Protein AF-A0A7V4T8C9-F1 (afdb_monomer)

Foldseek 3Di:
DQFEKEWEWEDEPFKIKIWIATPVRHTPDIDIDGCVPVRVVVVVVRVVVVCVRVNDGHYDYDYYYPCRVVVCVVPVPD

Sequence (78 aa):
MENTYSAGVDIGSTTAKVVICDADSKMLFERYRRHQAKTVETVQEILQEALDELGNIPVELTVTGSAGMGLAETYNLP

pLDDT: mean 86.97, std 13.96, range [46.19, 98.38]

Secondary structure (DSSP, 8-state):
---PEEEEEEE-SSEEEEEEE-TT--EEEEEEEE-TT-HHHHHHHHHHHHHHHH-S--EEEEEESTTHHHHHHHHT--

Nearest PDB structures (foldseek):
  3t69-assembly1_B  TM=6.855E-01  e=1.014E-03  Sinorhizobium meliloti 1021
  7t1g-assembly1_A  TM=6.976E-01  e=1.815E-03  Saccharomyces cerevisiae S288C
  3htv-assembly1_A-2  TM=6.463E-01  e=2.066E-03  Escherichia coli K-12
  5azi-assembly1_A  TM=5.083E-01  e=8.034E-03  Trypanosoma brucei gambiense
  2f9t-assembly1_A  TM=5.065E-01  e=4.208E-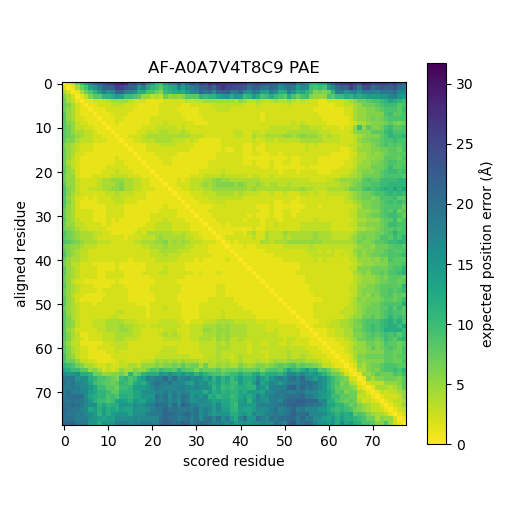03  Pseudomonas aeruginosa PAO1

Structure (mmCIF, N/CA/C/O backbone):
data_AF-A0A7V4T8C9-F1
#
_entry.id   AF-A0A7V4T8C9-F1
#
loop_
_atom_site.group_PDB
_atom_site.id
_atom_site.type_symbol
_atom_site.label_atom_id
_atom_site.label_alt_id
_atom_site.label_comp_id
_atom_site.label_asym_id
_atom_site.label_entity_id
_atom_site.label_seq_id
_atom_site.pdbx_PDB_ins_code
_atom_site.Cartn_x
_atom_site.Cartn_y
_atom_site.Cartn_z
_atom_site.occupancy
_atom_site.B_iso_or_equiv
_atom_site.auth_seq_id
_atom_site.auth_comp_id
_atom_site.auth_asym_id
_atom_site.auth_atom_id
_atom_site.pdbx_PDB_model_num
ATOM 1 N N . MET A 1 1 ? -8.775 2.802 23.540 1.00 49.06 1 MET A N 1
ATOM 2 C CA . MET A 1 1 ? -7.802 2.040 22.739 1.00 49.06 1 MET A CA 1
ATOM 3 C C . MET A 1 1 ? -8.092 2.434 21.312 1.00 49.06 1 MET A C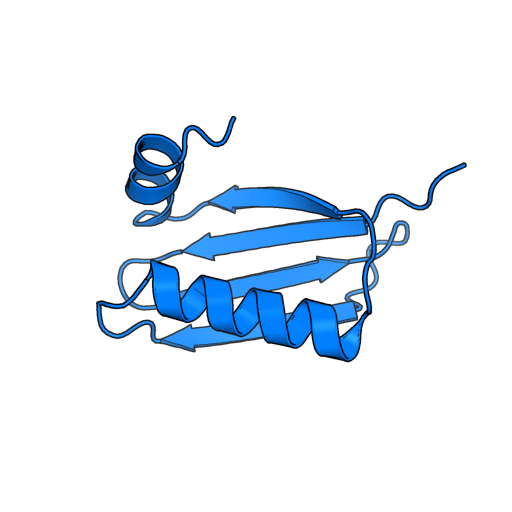 1
ATOM 5 O O . MET A 1 1 ? -9.232 2.270 20.900 1.00 49.06 1 MET A O 1
ATOM 9 N N . GLU A 1 2 ? -7.163 3.108 20.641 1.00 57.62 2 GLU A N 1
ATOM 10 C CA . GLU A 1 2 ? -7.326 3.359 19.208 1.00 57.62 2 GLU A CA 1
ATOM 11 C C . GLU A 1 2 ? -7.270 2.000 18.508 1.00 57.62 2 GLU A C 1
ATOM 13 O O . GLU A 1 2 ? -6.383 1.197 18.796 1.00 57.62 2 GLU A O 1
ATOM 18 N N . ASN A 1 3 ? -8.262 1.697 17.670 1.00 68.38 3 ASN A N 1
ATOM 19 C CA . ASN A 1 3 ? -8.194 0.514 16.823 1.00 68.38 3 ASN A CA 1
ATOM 20 C C . ASN A 1 3 ? -7.148 0.802 15.747 1.00 68.38 3 ASN A C 1
ATOM 22 O O . ASN A 1 3 ? -7.415 1.555 14.813 1.00 68.38 3 ASN A O 1
ATOM 26 N N . THR A 1 4 ? -5.957 0.237 15.909 1.00 81.12 4 THR A N 1
ATOM 27 C CA . THR A 1 4 ? -4.903 0.320 14.904 1.00 81.12 4 THR A CA 1
ATOM 28 C C . THR A 1 4 ? -5.232 -0.637 13.763 1.00 81.12 4 THR A C 1
ATOM 30 O O . THR A 1 4 ? -5.308 -1.849 13.967 1.00 81.12 4 THR A O 1
ATOM 33 N N . TYR A 1 5 ? -5.440 -0.096 12.566 1.00 94.44 5 TYR A N 1
ATOM 34 C CA . TYR A 1 5 ? -5.551 -0.883 11.341 1.00 94.44 5 TYR A CA 1
ATOM 35 C C . TYR A 1 5 ? -4.153 -1.099 10.762 1.00 94.44 5 TYR A C 1
ATOM 37 O O . TYR A 1 5 ? -3.301 -0.217 10.847 1.00 94.44 5 TYR A O 1
ATOM 45 N N . SER A 1 6 ? -3.907 -2.253 10.154 1.00 95.50 6 SER A N 1
ATOM 46 C CA . SER A 1 6 ? -2.637 -2.531 9.473 1.00 95.50 6 SER A CA 1
ATOM 47 C C . SER A 1 6 ? -2.822 -2.421 7.967 1.00 95.50 6 SER A C 1
ATOM 49 O O . SER A 1 6 ? -3.821 -2.898 7.433 1.00 95.50 6 SER A O 1
ATOM 51 N N . ALA A 1 7 ? -1.868 -1.797 7.280 1.00 95.31 7 ALA A N 1
ATOM 52 C CA . ALA A 1 7 ? -1.840 -1.687 5.829 1.00 95.31 7 ALA A CA 1
ATOM 53 C C . ALA A 1 7 ? -0.534 -2.280 5.287 1.00 95.31 7 ALA A C 1
ATOM 55 O O . ALA A 1 7 ? 0.555 -1.846 5.651 1.00 95.31 7 ALA A O 1
ATOM 56 N N . GLY A 1 8 ? -0.630 -3.270 4.404 1.00 94.81 8 GLY A N 1
ATOM 57 C CA . GLY A 1 8 ? 0.508 -3.880 3.724 1.00 94.81 8 GLY A CA 1
ATOM 58 C C . GLY A 1 8 ? 0.524 -3.511 2.247 1.00 94.81 8 GLY A C 1
ATOM 59 O O . GLY A 1 8 ? -0.482 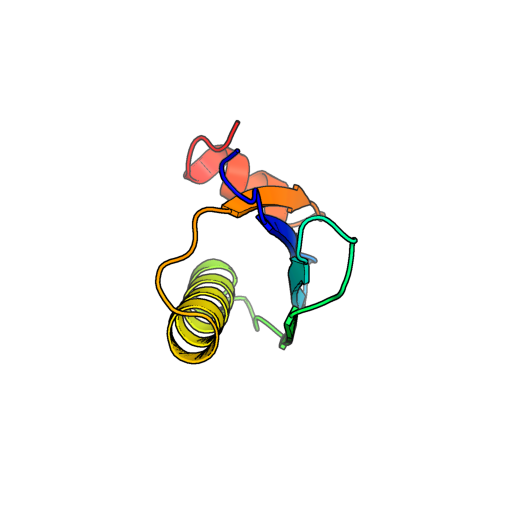-3.688 1.563 1.00 94.81 8 GLY A O 1
ATOM 60 N N . VAL A 1 9 ? 1.665 -3.044 1.744 1.00 94.31 9 VAL A N 1
ATOM 61 C CA . VAL A 1 9 ? 1.867 -2.711 0.328 1.00 94.31 9 VAL A CA 1
ATOM 62 C C . VAL A 1 9 ? 3.020 -3.541 -0.235 1.00 94.31 9 VAL A C 1
ATOM 64 O O . VAL A 1 9 ? 4.157 -3.392 0.198 1.00 94.31 9 VAL A O 1
ATOM 67 N N . ASP A 1 10 ? 2.742 -4.413 -1.204 1.00 94.06 10 ASP A N 1
ATOM 68 C CA . ASP A 1 10 ? 3.744 -5.236 -1.902 1.00 94.06 10 ASP A CA 1
ATOM 69 C C . ASP A 1 10 ? 3.908 -4.748 -3.341 1.00 94.06 10 ASP A C 1
ATOM 71 O O . ASP A 1 10 ? 2.971 -4.794 -4.146 1.00 94.06 10 ASP A O 1
ATOM 75 N N . ILE A 1 11 ? 5.107 -4.270 -3.666 1.00 92.00 11 ILE A N 1
ATOM 76 C CA . ILE A 1 11 ? 5.409 -3.640 -4.947 1.00 92.00 11 ILE A CA 1
ATOM 77 C C . ILE A 1 11 ? 6.500 -4.435 -5.662 1.00 92.00 11 ILE A C 1
ATOM 79 O O . ILE A 1 11 ? 7.700 -4.314 -5.396 1.00 92.00 11 ILE A O 1
ATOM 83 N N . GLY A 1 12 ? 6.065 -5.251 -6.618 1.00 90.19 12 GLY A N 1
ATOM 84 C CA . GLY A 1 12 ? 6.939 -5.978 -7.531 1.00 90.19 12 GLY A CA 1
ATOM 85 C C . GLY A 1 12 ? 7.311 -5.157 -8.767 1.00 90.19 12 GLY A C 1
ATOM 86 O O . GLY A 1 12 ? 6.856 -4.036 -8.954 1.00 90.19 12 GLY A O 1
ATOM 87 N N . SER A 1 13 ? 8.097 -5.751 -9.667 1.00 89.00 13 SER A N 1
ATOM 88 C CA . SER A 1 13 ? 8.510 -5.128 -10.940 1.00 89.00 13 SER A CA 1
ATOM 89 C C . SER A 1 13 ? 7.376 -4.907 -11.950 1.00 89.00 13 SER A C 1
ATOM 91 O O . SER A 1 13 ? 7.566 -4.226 -12.957 1.00 89.00 13 SER A O 1
ATOM 93 N N . THR A 1 14 ? 6.221 -5.542 -11.733 1.00 92.31 14 THR A N 1
ATOM 94 C CA . THR A 1 14 ? 5.068 -5.488 -12.648 1.00 92.31 14 THR A CA 1
ATOM 95 C C . THR A 1 14 ? 3.764 -5.094 -11.954 1.00 92.31 14 THR A C 1
ATOM 97 O O . THR A 1 14 ? 2.836 -4.617 -12.612 1.00 92.31 14 THR A O 1
ATOM 100 N N . THR A 1 15 ? 3.651 -5.317 -10.644 1.00 95.25 15 THR A N 1
ATOM 101 C CA . THR A 1 15 ? 2.381 -5.263 -9.910 1.00 95.25 15 THR A CA 1
ATOM 102 C C . THR A 1 15 ? 2.532 -4.567 -8.571 1.00 95.25 15 THR A C 1
ATOM 104 O O . THR A 1 15 ? 3.551 -4.747 -7.910 1.00 95.25 15 THR A O 1
ATOM 107 N N . ALA A 1 16 ? 1.490 -3.859 -8.156 1.00 95.19 16 ALA A N 1
ATOM 108 C CA . ALA A 1 16 ? 1.302 -3.369 -6.801 1.00 95.19 16 ALA A CA 1
ATOM 109 C C . ALA A 1 16 ? 0.128 -4.113 -6.155 1.00 95.19 16 ALA A C 1
ATOM 111 O O . ALA A 1 16 ? -0.892 -4.370 -6.806 1.00 95.19 16 ALA A O 1
ATOM 112 N N . LYS A 1 17 ? 0.284 -4.462 -4.883 1.00 96.88 17 LYS A N 1
ATOM 113 C CA . LYS A 1 17 ? -0.771 -5.016 -4.040 1.00 96.88 17 LYS A CA 1
ATOM 114 C C . LYS A 1 17 ? -0.907 -4.172 -2.790 1.00 96.88 17 LYS A C 1
ATOM 116 O O . LYS A 1 17 ? 0.111 -3.774 -2.233 1.00 96.88 17 LYS A O 1
ATOM 121 N N . VAL A 1 18 ? -2.134 -3.954 -2.343 1.00 96.38 18 VAL A N 1
ATOM 122 C CA . VAL A 1 18 ? -2.432 -3.295 -1.068 1.00 96.38 18 VAL A CA 1
ATOM 123 C C . VAL A 1 18 ? -3.453 -4.133 -0.326 1.00 96.38 18 VAL A C 1
ATOM 125 O O . VAL A 1 18 ? -4.421 -4.584 -0.934 1.00 96.38 18 VAL A O 1
ATOM 128 N N . VAL A 1 19 ? -3.233 -4.337 0.967 1.00 97.81 19 VAL A N 1
ATOM 129 C CA . VAL A 1 19 ? -4.145 -5.036 1.875 1.00 97.81 19 VAL A CA 1
ATOM 130 C C . VAL A 1 19 ? -4.301 -4.192 3.131 1.00 97.81 19 VAL A C 1
ATOM 132 O O . VAL A 1 19 ? -3.300 -3.702 3.647 1.00 97.81 19 VAL A O 1
ATOM 135 N N . ILE A 1 20 ? -5.528 -4.036 3.629 1.00 97.06 20 ILE A N 1
ATOM 136 C CA . ILE A 1 20 ? -5.807 -3.395 4.919 1.00 97.06 20 ILE A CA 1
ATOM 137 C C . ILE A 1 20 ? -6.607 -4.357 5.791 1.00 97.06 20 ILE A C 1
ATOM 139 O O . ILE A 1 20 ? -7.620 -4.902 5.344 1.00 97.06 20 ILE A O 1
ATOM 143 N N . CYS A 1 21 ? -6.164 -4.540 7.032 1.00 96.81 21 CYS A N 1
ATOM 144 C CA . CYS A 1 21 ? -6.807 -5.394 8.025 1.00 96.81 21 CYS A CA 1
ATOM 145 C C . CYS A 1 21 ? -7.144 -4.615 9.302 1.00 96.81 21 CYS A C 1
ATOM 147 O O . CYS A 1 21 ? -6.431 -3.680 9.677 1.00 96.81 21 CYS A O 1
ATOM 149 N N . ASP A 1 22 ? -8.208 -5.026 9.991 1.00 95.06 22 ASP A N 1
ATOM 150 C CA . ASP A 1 22 ? -8.497 -4.567 11.352 1.00 95.06 22 ASP A CA 1
ATOM 151 C C . ASP A 1 22 ? -7.616 -5.259 12.409 1.00 95.06 22 ASP A C 1
ATOM 153 O O . ASP A 1 22 ? -6.757 -6.091 12.101 1.00 95.06 22 ASP A O 1
ATOM 157 N N . ALA A 1 23 ? -7.832 -4.895 13.675 1.00 91.38 23 ALA A N 1
ATOM 158 C CA . ALA A 1 23 ? -7.096 -5.430 14.818 1.00 91.38 23 ALA A CA 1
ATOM 159 C C . ALA A 1 23 ? -7.294 -6.945 15.027 1.00 91.38 23 ALA A C 1
ATOM 161 O O . ALA A 1 23 ? -6.421 -7.602 15.593 1.00 91.38 23 ALA A O 1
ATOM 162 N N . ASP A 1 24 ? -8.398 -7.512 14.534 1.00 93.31 24 ASP A N 1
ATOM 163 C CA . ASP A 1 24 ? -8.684 -8.949 14.578 1.00 93.31 24 ASP A CA 1
ATOM 164 C C . ASP A 1 24 ? -8.109 -9.684 13.349 1.00 93.31 24 ASP A C 1
ATOM 166 O O . ASP A 1 24 ? -8.416 -10.853 13.104 1.00 93.31 24 ASP A O 1
ATOM 170 N N . SER A 1 25 ? -7.249 -9.011 12.570 1.00 90.00 25 SER A N 1
ATOM 171 C CA . SER A 1 25 ? -6.670 -9.501 11.311 1.00 90.00 25 SER A CA 1
ATOM 172 C C . SER A 1 25 ? -7.710 -9.818 10.234 1.00 90.00 25 SER A C 1
ATOM 174 O O . SER A 1 25 ? -7.421 -10.552 9.282 1.00 90.00 25 SER A O 1
ATOM 176 N N . LYS A 1 26 ? -8.921 -9.264 10.340 1.00 95.69 26 LYS A N 1
ATOM 177 C CA . LYS A 1 26 ? -9.920 -9.378 9.284 1.00 95.69 26 LYS A CA 1
ATOM 178 C C . LYS A 1 26 ? -9.576 -8.392 8.178 1.00 95.69 26 LYS A C 1
ATOM 180 O O . LYS A 1 26 ? -9.441 -7.193 8.404 1.00 95.69 26 LYS A O 1
ATOM 185 N N . MET A 1 27 ? -9.477 -8.911 6.961 1.00 96.25 27 MET A N 1
ATOM 186 C CA . MET A 1 27 ? -9.245 -8.105 5.772 1.00 96.25 27 MET A CA 1
ATOM 187 C C . MET A 1 27 ? -10.466 -7.229 5.474 1.00 96.25 27 MET A C 1
ATOM 189 O O . MET A 1 27 ? -11.583 -7.731 5.329 1.00 96.25 27 MET A O 1
ATOM 193 N N . LEU A 1 28 ? -10.241 -5.921 5.391 1.00 97.44 28 LEU A N 1
ATOM 194 C CA . LEU A 1 28 ? -11.259 -4.918 5.079 1.00 97.44 28 LEU A CA 1
ATOM 195 C C . LEU A 1 28 ? -11.157 -4.421 3.638 1.00 97.44 28 LEU A C 1
ATOM 197 O O . LEU A 1 28 ? -12.168 -4.052 3.049 1.00 97.44 28 LEU A O 1
ATOM 201 N N . PHE A 1 29 ? -9.950 -4.426 3.073 1.00 98.06 29 PHE A N 1
ATOM 202 C CA . PHE A 1 29 ? -9.683 -3.976 1.713 1.00 98.06 29 PHE A CA 1
ATOM 203 C C . PHE A 1 29 ? -8.516 -4.757 1.111 1.00 98.06 29 PHE A C 1
ATOM 205 O O . PHE A 1 29 ? -7.521 -5.015 1.788 1.00 98.06 29 PHE A O 1
ATOM 212 N N . GLU A 1 30 ? -8.619 -5.088 -0.175 1.00 97.81 30 GLU A N 1
ATOM 213 C CA . GLU A 1 30 ? -7.512 -5.631 -0.960 1.00 97.81 30 GLU A CA 1
ATOM 214 C C . GLU A 1 30 ? -7.560 -5.164 -2.413 1.00 97.81 30 GLU A C 1
ATOM 216 O O . GLU A 1 30 ? -8.618 -5.143 -3.039 1.00 97.81 30 GLU A O 1
ATOM 221 N N . ARG A 1 31 ? -6.409 -4.841 -3.002 1.00 98.38 31 ARG A N 1
ATOM 222 C CA . ARG A 1 31 ? -6.291 -4.623 -4.449 1.00 98.38 31 ARG A CA 1
ATOM 223 C C . ARG A 1 31 ? -4.998 -5.211 -4.971 1.00 98.38 31 ARG A C 1
ATOM 225 O O . ARG A 1 31 ? -3.953 -5.117 -4.338 1.00 98.38 31 ARG A O 1
ATOM 232 N N . TYR A 1 32 ? -5.079 -5.752 -6.179 1.00 97.12 32 TYR A N 1
ATOM 233 C CA . TYR A 1 32 ? -3.952 -6.174 -7.000 1.00 97.12 32 TYR A CA 1
ATOM 234 C C . TYR A 1 32 ? -4.059 -5.449 -8.341 1.00 97.12 32 TYR A C 1
ATOM 236 O O . TYR A 1 32 ? -5.078 -5.556 -9.026 1.00 97.12 32 TYR A O 1
ATOM 244 N N . ARG A 1 33 ? -3.014 -4.720 -8.740 1.00 97.56 33 ARG A N 1
ATOM 245 C CA . ARG A 1 33 ? -2.998 -3.977 -10.006 1.00 97.56 33 ARG A CA 1
ATOM 246 C C . ARG A 1 33 ? -1.642 -4.097 -10.683 1.00 97.56 33 ARG A C 1
ATOM 248 O O . ARG A 1 33 ? -0.598 -4.008 -10.041 1.00 97.56 33 ARG A O 1
ATOM 255 N N . ARG A 1 34 ? -1.640 -4.287 -12.004 1.00 95.75 34 ARG A N 1
ATOM 256 C CA . ARG A 1 34 ? -0.417 -4.135 -12.804 1.00 95.75 34 ARG A CA 1
ATOM 257 C C . ARG A 1 34 ? -0.102 -2.651 -12.893 1.00 95.75 34 ARG A C 1
ATOM 259 O O . ARG A 1 34 ? -0.930 -1.904 -13.392 1.00 95.75 34 ARG A O 1
ATOM 266 N N . HIS A 1 35 ? 1.087 -2.244 -12.464 1.00 91.62 35 HIS A N 1
ATOM 267 C CA . HIS A 1 35 ? 1.421 -0.823 -12.435 1.00 91.62 35 HIS A CA 1
ATOM 268 C C . HIS A 1 35 ? 1.914 -0.292 -13.784 1.00 91.62 35 HIS A C 1
ATOM 270 O O . HIS A 1 35 ? 1.996 0.910 -13.965 1.00 91.62 35 HIS A O 1
ATOM 276 N N . GLN A 1 36 ? 2.293 -1.161 -14.733 1.00 92.88 36 GLN A N 1
ATOM 277 C CA . GLN A 1 36 ? 2.718 -0.763 -16.090 1.00 92.88 36 GLN A CA 1
ATOM 278 C C . GLN A 1 36 ? 3.752 0.389 -16.096 1.00 92.88 36 GLN A C 1
ATOM 280 O O . GLN A 1 36 ? 3.570 1.398 -16.766 1.00 92.88 36 GLN A O 1
ATOM 285 N N . ALA A 1 37 ? 4.828 0.242 -15.311 1.00 89.25 37 ALA A N 1
ATOM 286 C CA . ALA A 1 37 ? 5.859 1.265 -15.046 1.00 89.25 37 ALA A CA 1
ATOM 287 C C . ALA A 1 37 ? 5.399 2.553 -14.314 1.00 89.25 37 ALA A C 1
ATOM 289 O O . ALA A 1 37 ? 6.228 3.399 -13.997 1.00 89.25 37 ALA A O 1
ATOM 290 N N . LYS A 1 38 ? 4.118 2.676 -13.958 1.00 90.81 38 LYS A N 1
ATOM 291 C CA . LYS A 1 38 ? 3.524 3.786 -13.196 1.00 90.81 38 LYS A CA 1
ATOM 292 C C . LYS A 1 38 ? 3.311 3.424 -11.723 1.00 90.81 38 LYS A C 1
ATOM 294 O O . LYS A 1 38 ? 2.198 3.470 -11.205 1.00 90.81 38 LYS A O 1
ATOM 299 N N . THR A 1 39 ? 4.373 3.003 -11.041 1.00 88.38 39 THR A N 1
ATOM 300 C CA . THR A 1 39 ? 4.289 2.429 -9.686 1.00 88.38 39 THR A CA 1
ATOM 301 C C . THR A 1 39 ? 3.648 3.369 -8.662 1.00 88.38 39 THR A C 1
ATOM 303 O O . THR A 1 39 ? 2.714 2.960 -7.979 1.00 88.38 39 THR A O 1
ATOM 306 N N . VAL A 1 40 ? 4.107 4.624 -8.583 1.00 86.88 40 VAL A N 1
ATOM 307 C CA . VAL A 1 40 ? 3.585 5.622 -7.627 1.00 86.88 40 VAL A CA 1
ATOM 308 C C . VAL A 1 40 ? 2.107 5.907 -7.877 1.00 86.88 40 VAL A C 1
ATOM 310 O O . VAL A 1 40 ? 1.308 5.791 -6.957 1.00 86.88 40 VAL A O 1
ATOM 313 N N . GLU A 1 41 ? 1.749 6.226 -9.124 1.00 91.56 41 GLU A N 1
ATOM 314 C CA . GLU A 1 41 ? 0.371 6.523 -9.548 1.00 91.56 41 GLU A CA 1
ATOM 315 C C . GLU A 1 41 ? -0.565 5.361 -9.195 1.00 91.56 41 GLU A C 1
ATOM 317 O O . GLU A 1 41 ? -1.587 5.555 -8.549 1.00 91.56 41 GLU A O 1
ATOM 322 N N . THR A 1 42 ? -0.149 4.130 -9.503 1.00 93.94 42 THR A N 1
ATOM 323 C CA . THR A 1 42 ? -0.927 2.918 -9.206 1.00 93.94 42 THR A CA 1
ATOM 324 C C . THR A 1 42 ? -1.175 2.751 -7.706 1.00 93.94 42 THR A C 1
ATOM 326 O O . THR A 1 42 ? -2.279 2.406 -7.299 1.00 93.94 42 THR A O 1
ATOM 329 N N . VAL A 1 43 ? -0.157 2.970 -6.867 1.00 91.88 43 VAL A N 1
ATOM 330 C CA . VAL A 1 43 ? -0.308 2.860 -5.407 1.00 91.88 43 VAL A CA 1
ATOM 331 C C . VAL A 1 43 ? -1.190 3.986 -4.867 1.00 91.88 43 VAL A C 1
ATOM 333 O O . VAL A 1 43 ? -2.047 3.719 -4.031 1.00 91.88 43 VAL A O 1
ATOM 336 N N . GLN A 1 44 ? -1.031 5.217 -5.361 1.00 92.81 44 GLN A N 1
ATOM 337 C CA . GLN A 1 44 ? -1.875 6.352 -4.975 1.00 92.81 44 GLN A CA 1
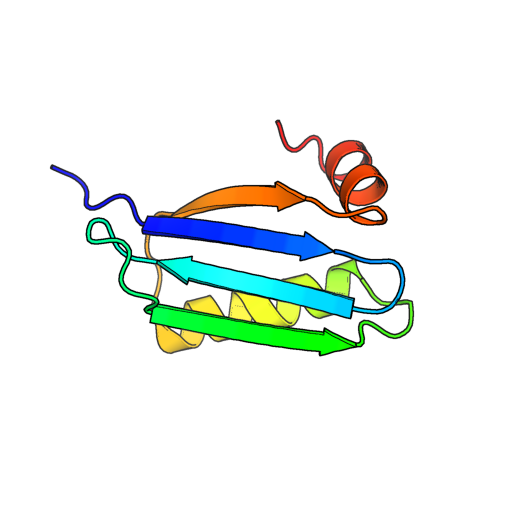ATOM 338 C C . GLN A 1 44 ? -3.348 6.111 -5.309 1.00 92.81 44 GLN A C 1
ATOM 340 O O . GLN A 1 44 ? -4.198 6.328 -4.452 1.00 92.81 44 GLN A O 1
ATOM 345 N N . GLU A 1 45 ? -3.648 5.611 -6.509 1.00 96.62 45 GLU A N 1
ATOM 346 C CA . GLU A 1 45 ? -5.011 5.239 -6.902 1.00 96.62 45 GLU A CA 1
ATOM 347 C C . GLU A 1 45 ? -5.601 4.188 -5.958 1.00 96.62 45 GLU A C 1
ATOM 349 O O . GLU A 1 45 ? -6.722 4.342 -5.483 1.00 96.62 45 GLU A O 1
ATOM 354 N N . ILE A 1 46 ? -4.835 3.142 -5.634 1.00 96.75 46 ILE A N 1
ATOM 355 C CA . ILE A 1 46 ? -5.300 2.087 -4.727 1.00 96.75 46 ILE A CA 1
ATOM 356 C C . ILE A 1 46 ? -5.537 2.628 -3.307 1.00 96.75 46 ILE A C 1
ATOM 358 O O . ILE A 1 46 ? -6.510 2.245 -2.661 1.00 96.75 46 ILE A O 1
ATOM 362 N N . LEU A 1 47 ? -4.667 3.506 -2.801 1.00 94.25 47 LEU A N 1
ATOM 363 C CA . LEU A 1 47 ? -4.847 4.119 -1.482 1.00 94.25 47 LEU A CA 1
ATOM 364 C C . LEU A 1 47 ? -6.036 5.088 -1.459 1.00 94.25 47 LEU A C 1
ATOM 366 O O . LEU A 1 47 ? -6.720 5.174 -0.442 1.00 94.25 47 LEU A O 1
ATOM 370 N N . GLN A 1 48 ? -6.314 5.776 -2.568 1.00 96.38 48 GLN A N 1
ATOM 371 C CA . GLN A 1 48 ? -7.512 6.600 -2.702 1.00 96.38 48 GLN A CA 1
ATOM 372 C C . GLN A 1 48 ? -8.780 5.736 -2.693 1.00 96.38 48 GLN A C 1
ATOM 374 O O . GLN A 1 48 ? -9.716 6.059 -1.974 1.00 96.38 48 GLN A O 1
ATOM 379 N N . GLU A 1 49 ? -8.789 4.602 -3.399 1.00 98.06 49 GLU A N 1
ATOM 380 C CA . GLU A 1 49 ? -9.895 3.632 -3.338 1.00 98.06 49 GLU A CA 1
ATOM 381 C C . GLU A 1 49 ? -10.119 3.115 -1.911 1.00 98.06 49 GLU A C 1
ATOM 383 O O . GLU A 1 49 ? -11.257 3.009 -1.457 1.00 98.06 49 GLU A O 1
ATOM 388 N N . ALA A 1 50 ? -9.039 2.837 -1.175 1.00 96.62 50 ALA A N 1
ATOM 389 C CA . ALA A 1 50 ? -9.131 2.441 0.226 1.00 96.62 50 ALA A CA 1
ATOM 390 C C . ALA A 1 50 ? -9.730 3.550 1.104 1.00 96.62 50 ALA A C 1
ATOM 392 O O . ALA A 1 50 ? -10.570 3.266 1.955 1.00 96.62 50 ALA A O 1
ATOM 393 N N . LEU A 1 51 ? -9.320 4.805 0.892 1.00 95.56 51 LEU A N 1
ATOM 394 C CA . LEU A 1 51 ? -9.862 5.967 1.598 1.00 95.56 51 LEU A CA 1
ATOM 395 C C . LEU A 1 51 ? -11.350 6.178 1.286 1.00 95.56 51 LEU A C 1
ATOM 397 O O . LEU A 1 51 ? -12.120 6.499 2.188 1.00 95.56 51 LEU A O 1
ATOM 401 N N . ASP A 1 52 ? -11.760 5.971 0.036 1.00 97.81 52 ASP A N 1
ATOM 402 C CA . ASP A 1 52 ? -13.152 6.112 -0.393 1.00 97.81 52 ASP A CA 1
ATOM 403 C C . ASP A 1 52 ? -14.047 5.000 0.194 1.00 97.81 52 ASP A C 1
ATOM 405 O O . ASP A 1 52 ? -15.194 5.262 0.561 1.00 97.81 52 ASP A O 1
ATOM 409 N N . GLU A 1 53 ? -13.534 3.769 0.323 1.00 97.69 53 GLU A N 1
ATOM 410 C CA . GLU A 1 53 ? -14.284 2.613 0.847 1.00 97.69 53 GLU A CA 1
ATOM 411 C C . GLU A 1 53 ? -14.295 2.522 2.378 1.00 97.69 53 GLU A C 1
ATOM 413 O O . GLU A 1 53 ? -15.316 2.161 2.968 1.00 97.69 53 GLU A O 1
ATOM 418 N N . LEU A 1 54 ? -13.172 2.830 3.031 1.00 95.50 54 LEU A N 1
ATOM 419 C CA . LEU A 1 54 ? -13.002 2.676 4.481 1.00 95.50 54 LEU A CA 1
ATOM 420 C C . LEU A 1 54 ? -13.124 3.999 5.248 1.00 95.50 54 LEU A C 1
ATOM 422 O O . LEU A 1 54 ? -13.277 3.992 6.471 1.00 95.50 54 LEU A O 1
ATOM 426 N N . GLY A 1 55 ? -13.077 5.134 4.550 1.00 95.31 55 GLY A N 1
ATOM 427 C CA . GLY A 1 55 ? -12.988 6.452 5.162 1.00 95.31 55 GLY A CA 1
ATOM 428 C C . GLY A 1 55 ? -11.599 6.748 5.733 1.00 95.31 55 GLY A C 1
ATOM 429 O O . GLY A 1 55 ? -10.638 5.997 5.567 1.00 95.31 55 GLY A O 1
ATOM 430 N N . ASN A 1 56 ? -11.484 7.886 6.419 1.00 93.12 56 ASN A N 1
ATOM 431 C CA . ASN A 1 56 ? -10.223 8.341 7.004 1.00 93.12 56 ASN A CA 1
ATOM 432 C C . ASN A 1 56 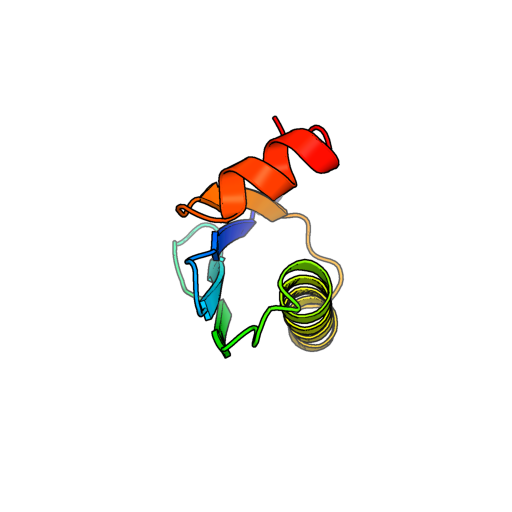? -9.914 7.592 8.313 1.00 93.12 56 ASN A C 1
ATOM 434 O O . ASN A 1 56 ? -10.202 8.093 9.404 1.00 93.12 56 ASN A O 1
ATOM 438 N N . ILE A 1 57 ? -9.364 6.384 8.190 1.00 91.69 57 ILE A N 1
ATOM 439 C CA . ILE A 1 57 ? -8.936 5.540 9.312 1.00 91.69 57 ILE A CA 1
ATOM 440 C C . ILE A 1 57 ? -7.414 5.619 9.523 1.00 91.69 57 ILE A C 1
ATOM 442 O O . ILE A 1 57 ? -6.660 5.683 8.551 1.00 91.69 57 ILE A O 1
ATOM 446 N N . PRO A 1 58 ? -6.927 5.603 10.777 1.00 90.94 58 PRO A N 1
ATOM 447 C CA . PRO A 1 58 ? -5.496 5.524 11.046 1.00 90.94 58 PRO A CA 1
ATOM 448 C C . PRO A 1 58 ? -4.967 4.129 10.690 1.00 90.94 58 PRO A C 1
ATOM 450 O O . PRO A 1 58 ? -5.526 3.125 11.132 1.00 90.94 58 PRO A O 1
ATOM 453 N N . VAL A 1 59 ? -3.880 4.064 9.919 1.00 91.25 59 VAL A N 1
ATOM 454 C CA . VAL A 1 59 ? -3.239 2.802 9.519 1.00 91.25 59 VAL A CA 1
ATOM 455 C C . VAL A 1 59 ? -1.752 2.794 9.867 1.00 91.25 59 VAL A C 1
ATOM 457 O O . VAL A 1 59 ? -1.055 3.790 9.679 1.00 91.25 59 VAL A O 1
ATOM 460 N N . GLU A 1 60 ? -1.251 1.647 10.313 1.00 92.12 60 GLU A N 1
ATOM 461 C CA . GLU A 1 60 ? 0.178 1.340 10.343 1.00 92.12 60 GLU A CA 1
ATOM 462 C C . GLU A 1 60 ? 0.583 0.726 9.003 1.00 92.12 60 GLU A C 1
ATOM 464 O O . GLU A 1 60 ? 0.174 -0.383 8.654 1.00 92.12 60 GLU A O 1
ATOM 469 N N . LEU A 1 61 ? 1.363 1.478 8.225 1.00 89.44 61 LEU A N 1
ATOM 470 C CA . LEU A 1 61 ? 1.763 1.102 6.874 1.00 89.44 61 LEU A CA 1
ATOM 471 C C . LEU A 1 61 ? 3.084 0.327 6.881 1.00 89.44 61 LEU A C 1
ATOM 473 O O . LEU A 1 61 ? 4.093 0.810 7.383 1.00 89.44 61 LEU A O 1
ATOM 477 N N . THR A 1 62 ? 3.095 -0.836 6.238 1.00 91.12 62 THR A N 1
ATOM 478 C CA . THR A 1 62 ? 4.301 -1.606 5.919 1.00 91.12 62 THR A CA 1
ATOM 479 C C . THR A 1 62 ? 4.428 -1.743 4.407 1.00 91.12 62 THR A C 1
ATOM 481 O O . THR A 1 62 ? 3.479 -2.148 3.735 1.00 91.12 62 THR A O 1
ATOM 484 N N . VAL A 1 63 ? 5.607 -1.440 3.862 1.00 89.12 63 VAL A N 1
ATOM 485 C CA . VAL A 1 63 ? 5.889 -1.531 2.423 1.00 89.12 63 VAL A CA 1
ATOM 486 C C . VAL A 1 63 ? 6.975 -2.575 2.172 1.00 89.12 63 VAL A C 1
ATOM 488 O O . VAL A 1 63 ? 7.975 -2.632 2.880 1.00 89.12 63 VAL A O 1
ATOM 491 N N . THR A 1 64 ? 6.784 -3.415 1.159 1.00 89.31 64 THR A N 1
ATOM 492 C CA . THR A 1 64 ? 7.726 -4.460 0.745 1.00 89.31 64 THR A CA 1
ATOM 493 C C . THR A 1 64 ? 7.752 -4.605 -0.780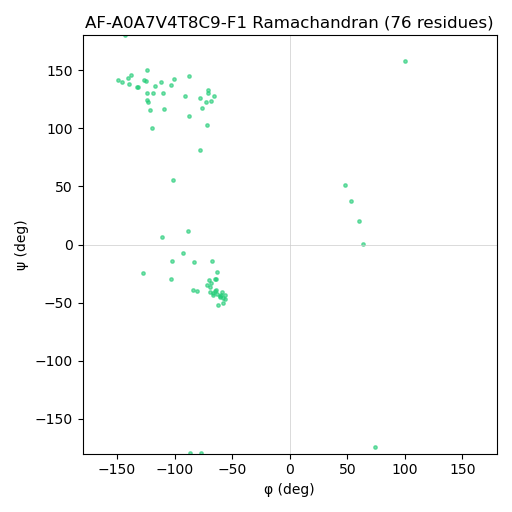 1.00 89.31 64 THR A C 1
ATOM 495 O O . THR A 1 64 ? 7.055 -3.901 -1.515 1.00 89.31 64 THR A O 1
ATOM 498 N N . GLY A 1 65 ? 8.577 -5.527 -1.266 1.00 85.06 65 GLY A N 1
ATOM 499 C CA . GLY A 1 65 ? 8.722 -5.850 -2.678 1.00 85.06 65 GLY A CA 1
ATOM 500 C C . GLY A 1 65 ? 9.942 -5.195 -3.328 1.00 85.06 65 GLY A C 1
ATOM 501 O O . GLY A 1 65 ? 10.500 -4.204 -2.855 1.00 85.06 65 GLY A O 1
ATOM 502 N N . SER A 1 66 ? 10.386 -5.781 -4.440 1.00 77.69 66 SER A N 1
ATOM 503 C CA . SER A 1 66 ? 11.639 -5.413 -5.111 1.00 77.69 66 SER A CA 1
ATOM 504 C C . SER A 1 66 ? 11.643 -3.989 -5.669 1.00 77.69 66 SER A C 1
ATOM 506 O O . SER A 1 66 ? 12.701 -3.378 -5.773 1.00 77.69 66 SER A O 1
ATOM 508 N N . ALA 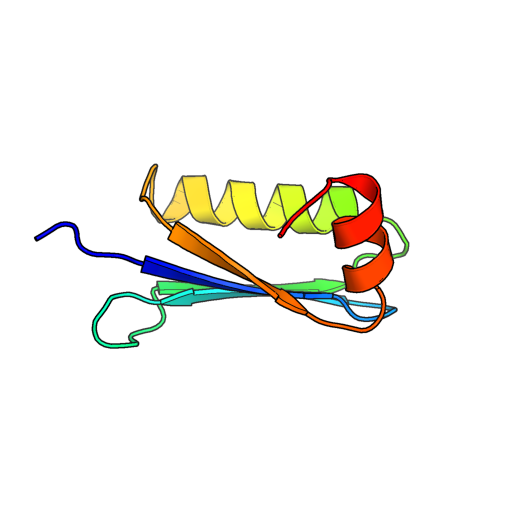A 1 67 ? 10.474 -3.468 -6.047 1.00 70.50 67 ALA A N 1
ATOM 509 C CA . ALA A 1 67 ? 10.315 -2.089 -6.505 1.00 70.50 67 ALA A CA 1
ATOM 510 C C . ALA A 1 67 ? 9.928 -1.132 -5.359 1.00 70.50 67 ALA A C 1
ATOM 512 O O . ALA A 1 67 ? 9.930 0.082 -5.554 1.00 70.50 67 ALA A O 1
ATOM 513 N N . GLY A 1 68 ? 9.642 -1.662 -4.164 1.00 61.81 68 GLY A N 1
ATOM 514 C CA . GLY A 1 68 ? 9.366 -0.886 -2.955 1.00 61.81 68 GLY A CA 1
ATOM 515 C C . GLY A 1 68 ? 10.600 -0.173 -2.393 1.00 61.81 68 GLY A C 1
ATOM 516 O O . GLY A 1 68 ? 10.460 0.934 -1.887 1.00 61.81 68 GLY A O 1
ATOM 517 N N . MET A 1 69 ? 11.809 -0.731 -2.566 1.00 63.97 69 MET A N 1
ATOM 518 C CA . MET A 1 69 ? 13.066 -0.081 -2.143 1.00 63.97 69 MET A CA 1
ATOM 519 C C . MET A 1 69 ? 13.240 1.312 -2.764 1.00 63.97 69 MET A C 1
ATOM 521 O O . MET A 1 69 ? 13.543 2.261 -2.051 1.00 63.97 69 MET A O 1
ATOM 525 N N . GLY A 1 70 ? 12.940 1.469 -4.059 1.00 65.00 70 GLY A N 1
ATOM 526 C CA . GLY A 1 70 ? 13.020 2.775 -4.717 1.00 65.00 70 GLY A CA 1
ATOM 527 C C . GLY A 1 70 ? 12.024 3.799 -4.160 1.00 65.00 70 GLY A C 1
ATOM 528 O O . GLY A 1 70 ? 12.315 4.990 -4.156 1.00 65.00 70 GLY A O 1
ATOM 529 N N . LEU A 1 71 ? 10.868 3.361 -3.651 1.00 64.50 71 LEU A N 1
ATOM 530 C CA . LEU A 1 71 ? 9.884 4.246 -3.019 1.00 64.50 71 LEU A CA 1
ATOM 531 C C . LEU A 1 71 ? 10.248 4.592 -1.579 1.00 64.50 71 LEU A C 1
ATOM 533 O O . LEU A 1 71 ? 10.090 5.747 -1.195 1.00 64.50 71 LEU A O 1
ATOM 537 N N . ALA A 1 72 ? 10.760 3.630 -0.809 1.00 63.91 72 ALA A N 1
ATOM 538 C CA . ALA A 1 72 ? 11.262 3.884 0.537 1.00 63.91 72 ALA A CA 1
ATOM 539 C C . ALA A 1 72 ? 12.406 4.912 0.510 1.00 63.91 72 ALA A C 1
ATOM 541 O O . ALA A 1 72 ? 12.374 5.879 1.266 1.00 63.91 72 ALA A O 1
ATOM 542 N N . GLU A 1 73 ? 13.336 4.776 -0.442 1.00 60.41 73 GLU A N 1
ATOM 543 C CA . GLU A 1 73 ? 14.425 5.736 -0.666 1.00 60.41 73 GLU A CA 1
ATOM 544 C C . GLU A 1 73 ? 13.922 7.099 -1.172 1.00 60.41 73 GLU A C 1
ATOM 546 O O . GLU A 1 73 ? 14.394 8.138 -0.718 1.00 60.41 73 GLU A O 1
ATOM 551 N N . THR A 1 74 ? 12.951 7.121 -2.093 1.00 62.06 74 THR A N 1
ATOM 552 C CA . THR A 1 74 ? 12.432 8.378 -2.673 1.00 62.06 74 THR A CA 1
ATOM 553 C C . THR A 1 74 ? 11.590 9.183 -1.679 1.00 62.06 74 THR A C 1
ATOM 555 O O . THR A 1 74 ? 11.607 10.413 -1.717 1.00 62.06 74 THR A O 1
ATOM 558 N N . TYR A 1 75 ? 10.844 8.509 -0.799 1.00 61.00 75 TYR A N 1
ATOM 559 C CA . TYR A 1 75 ? 9.887 9.143 0.114 1.00 61.00 75 TYR A CA 1
ATOM 560 C C . TYR A 1 75 ? 10.297 9.085 1.588 1.00 61.00 75 TYR A C 1
ATOM 562 O O . TYR A 1 75 ? 9.525 9.526 2.439 1.00 61.00 75 TYR A O 1
ATOM 570 N N . ASN A 1 76 ? 11.506 8.601 1.895 1.00 55.16 76 ASN A N 1
ATOM 571 C CA . ASN A 1 76 ? 12.040 8.516 3.257 1.00 55.16 76 ASN A CA 1
ATOM 572 C C . ASN A 1 76 ? 11.091 7.779 4.223 1.00 55.16 76 ASN A C 1
ATOM 574 O O . ASN A 1 76 ? 10.924 8.166 5.382 1.00 55.16 76 ASN A O 1
ATOM 578 N N . LEU A 1 77 ? 10.430 6.73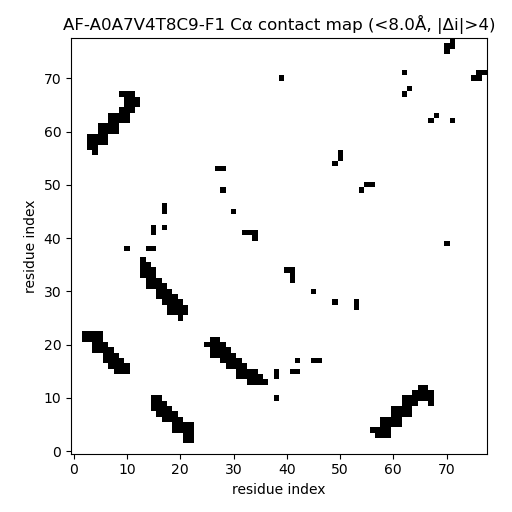8 3.715 1.00 50.66 77 LEU A N 1
ATOM 579 C CA . LEU A 1 77 ? 9.572 5.890 4.534 1.00 50.66 77 LEU A CA 1
ATOM 580 C C . LEU A 1 77 ? 10.479 5.055 5.463 1.00 50.66 77 LEU A C 1
ATOM 582 O O . LEU A 1 77 ? 11.498 4.559 4.977 1.00 50.66 77 LEU A O 1
ATOM 586 N N . PRO A 1 78 ? 10.172 4.971 6.773 1.00 46.19 78 PRO A N 1
ATOM 587 C CA . PRO A 1 78 ? 11.016 4.298 7.762 1.00 46.19 78 PRO A CA 1
ATOM 588 C C . PRO A 1 78 ? 11.185 2.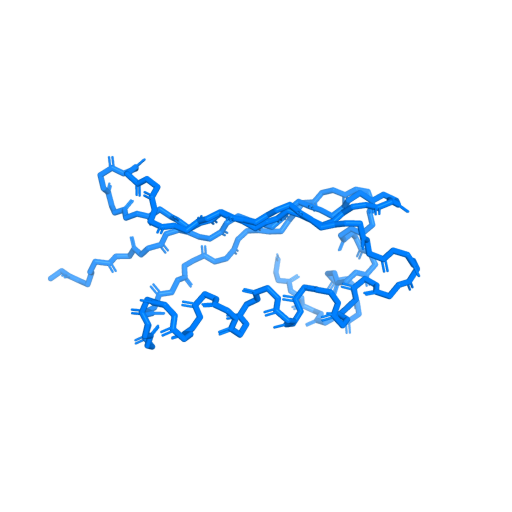795 7.509 1.00 46.19 78 PRO A C 1
ATOM 590 O O . PRO A 1 78 ? 10.290 2.185 6.879 1.00 46.19 78 PRO A O 1
#

Mean predicted aligned error: 5.37 Å

Solvent-accessible surface area (backbone atoms only — not comparable to full-atom values): 4494 Å² total; per-residue (Å²): 130,84,80,58,24,42,29,44,35,42,23,45,93,55,35,40,33,40,38,32,24,44,79,87,67,47,76,78,47,74,50,78,43,74,25,82,91,38,56,66,61,47,52,51,52,53,52,48,51,47,38,73,74,70,41,99,65,69,64,52,78,46,79,38,48,82,48,27,56,63,48,33,69,73,66,69,54,132

Radius of gyration: 12.41 Å; Cα contacts (8 Å, |Δi|>4): 131; chains: 1; bounding box: 29×19×39 Å